Protein AF-A0A433TQ72-F1 (afdb_monomer)

Mean predicted aligned error: 9.0 Å

Radius of gyration: 14.47 Å; Cα contacts (8 Å, |Δi|>4): 115; chains: 1; bounding box: 45×25×37 Å

Sequence (121 aa):
LTCTFFFSQEILPSYFDPWNHLASRLPKLVEERKFREEVNELPQLDASVLKGHRQLRLAHLQLSLIASGYVWQDGDRGVAKVLPQCIAVPYCQVSERLGIPPVLNHPSLVLANWALVDSDR

Structure (mmCIF, N/CA/C/O backbone):
data_AF-A0A433TQ72-F1
#
_entry.id   AF-A0A433TQ72-F1
#
loop_
_atom_site.group_PDB
_atom_site.id
_atom_site.type_symbol
_atom_site.label_atom_id
_atom_site.label_alt_id
_atom_site.label_comp_id
_atom_site.label_asym_id
_atom_site.label_entity_id
_atom_site.label_seq_id
_atom_site.pdbx_PDB_ins_code
_atom_site.Cartn_x
_atom_site.Cartn_y
_atom_site.Cartn_z
_atom_site.occupancy
_atom_site.B_iso_or_equiv
_atom_site.auth_seq_id
_atom_site.auth_comp_id
_atom_site.auth_asym_id
_atom_site.auth_atom_id
_atom_site.pdbx_PDB_model_num
ATOM 1 N N . LEU A 1 1 ? 8.676 0.663 23.315 1.00 32.78 1 LEU A N 1
ATOM 2 C CA . LEU A 1 1 ? 8.600 0.030 21.979 1.00 32.78 1 LEU A CA 1
ATOM 3 C C . LEU A 1 1 ? 7.909 0.996 21.021 1.00 32.78 1 LEU A C 1
ATOM 5 O O . LEU A 1 1 ? 6.814 0.736 20.546 1.00 32.78 1 LEU A O 1
ATOM 9 N N . THR A 1 2 ? 8.512 2.157 20.785 1.00 25.78 2 THR A N 1
ATOM 10 C CA . THR A 1 2 ? 8.091 3.052 19.708 1.00 25.78 2 THR A CA 1
ATOM 11 C C . THR A 1 2 ? 8.713 2.485 18.446 1.00 25.78 2 THR A C 1
ATOM 13 O O . THR A 1 2 ? 9.924 2.541 18.261 1.00 25.78 2 THR A O 1
ATOM 16 N N . CYS A 1 3 ? 7.895 1.809 17.642 1.00 33.75 3 CYS A N 1
ATOM 17 C CA . CYS A 1 3 ? 8.288 1.341 16.324 1.00 33.75 3 CYS A CA 1
ATOM 18 C C . CYS A 1 3 ? 8.458 2.592 15.455 1.00 33.75 3 CYS A C 1
ATOM 20 O O . CYS A 1 3 ? 7.515 3.068 14.826 1.00 33.75 3 CYS A O 1
ATOM 22 N N . THR A 1 4 ? 9.632 3.214 15.534 1.00 40.06 4 THR A N 1
ATOM 23 C CA . THR A 1 4 ? 10.005 4.339 14.687 1.00 40.06 4 THR A CA 1
ATOM 24 C C . THR A 1 4 ? 10.175 3.765 13.286 1.00 40.06 4 THR A C 1
ATOM 26 O O . THR A 1 4 ? 11.227 3.229 12.950 1.00 40.06 4 THR A O 1
ATOM 29 N N . PHE A 1 5 ? 9.097 3.787 12.500 1.00 45.53 5 PHE A N 1
ATOM 30 C CA . PHE A 1 5 ? 9.090 3.459 11.077 1.00 45.53 5 PHE A CA 1
ATOM 31 C C . PHE A 1 5 ? 9.973 4.475 10.342 1.00 45.53 5 PHE A C 1
ATOM 33 O O . PHE A 1 5 ? 9.501 5.492 9.838 1.00 45.53 5 PHE A O 1
ATOM 40 N N . PHE A 1 6 ? 11.280 4.235 10.349 1.00 44.81 6 PHE A N 1
ATOM 41 C CA . PHE A 1 6 ? 12.246 5.032 9.613 1.00 44.81 6 PHE A CA 1
ATOM 42 C C . PHE A 1 6 ? 12.281 4.502 8.179 1.00 44.81 6 PHE A C 1
ATOM 44 O O . PHE A 1 6 ? 12.884 3.471 7.896 1.00 44.81 6 PHE A O 1
ATOM 51 N N . PHE A 1 7 ? 11.580 5.196 7.279 1.00 47.03 7 PHE A N 1
ATOM 52 C CA . PHE A 1 7 ? 11.697 4.990 5.838 1.00 47.03 7 PHE A CA 1
ATOM 53 C C . PHE A 1 7 ? 13.176 5.083 5.448 1.00 47.03 7 PHE A C 1
ATOM 55 O O . PHE A 1 7 ? 13.782 6.151 5.538 1.00 47.03 7 PHE A O 1
ATOM 62 N N . SER A 1 8 ? 13.760 3.971 4.998 1.00 46.00 8 SER A N 1
ATOM 63 C CA . SER A 1 8 ? 14.975 4.019 4.182 1.00 46.00 8 SER A CA 1
ATOM 64 C C . SER A 1 8 ? 14.703 4.989 3.022 1.00 46.00 8 SER A C 1
ATOM 66 O O . SER A 1 8 ? 13.593 4.973 2.492 1.00 46.00 8 SER A O 1
ATOM 68 N N . GLN A 1 9 ? 15.650 5.869 2.674 1.00 53.44 9 GLN A N 1
ATOM 69 C CA . GLN A 1 9 ? 15.472 7.039 1.787 1.00 53.44 9 GLN A CA 1
ATOM 70 C C . GLN A 1 9 ? 15.175 6.717 0.303 1.00 53.44 9 GLN A C 1
ATOM 72 O O . GLN A 1 9 ? 15.674 7.370 -0.613 1.00 53.44 9 GLN A O 1
ATOM 77 N N . GLU A 1 10 ? 14.377 5.694 0.029 1.00 67.62 10 GLU A N 1
ATOM 78 C CA . GLU A 1 10 ? 13.937 5.329 -1.305 1.00 67.62 10 GLU A CA 1
ATOM 79 C C . GLU A 1 10 ? 12.501 5.810 -1.504 1.00 67.62 10 GLU A C 1
ATOM 81 O O . GLU A 1 10 ? 11.585 5.421 -0.781 1.00 67.62 10 GLU A O 1
ATOM 86 N N . ILE A 1 11 ? 12.323 6.686 -2.491 1.00 84.12 11 ILE A N 1
ATOM 87 C CA . ILE A 1 11 ? 11.042 7.286 -2.865 1.00 84.12 11 ILE A CA 1
ATOM 88 C C . ILE A 1 11 ? 10.689 6.754 -4.256 1.00 84.12 11 ILE A C 1
ATOM 90 O O . ILE A 1 11 ? 11.558 6.663 -5.132 1.00 84.12 11 ILE A O 1
ATOM 94 N N . LEU A 1 12 ? 9.431 6.356 -4.467 1.00 89.00 12 LEU A N 1
ATOM 95 C CA . LEU A 1 12 ? 8.966 6.005 -5.809 1.00 89.00 12 LEU A CA 1
ATOM 96 C C . LEU A 1 12 ? 8.929 7.253 -6.708 1.00 89.00 12 LEU A C 1
ATOM 98 O O . LEU A 1 12 ? 8.821 8.363 -6.194 1.00 89.00 12 LEU A O 1
ATOM 102 N N . PRO A 1 13 ? 8.981 7.107 -8.044 1.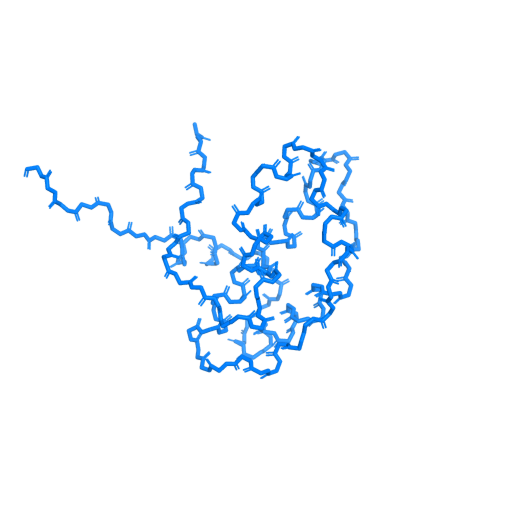00 91.06 13 PRO A N 1
ATOM 103 C CA . PRO A 1 13 ? 8.803 8.235 -8.960 1.00 91.06 13 PRO A CA 1
ATOM 104 C C . PRO A 1 13 ? 7.546 9.056 -8.639 1.00 91.06 13 PRO A C 1
ATOM 106 O O . PRO A 1 13 ? 6.567 8.487 -8.163 1.00 91.06 13 PRO A O 1
ATOM 109 N N . SER A 1 14 ? 7.541 10.347 -8.982 1.00 90.69 14 SER A N 1
ATOM 110 C CA . SER A 1 14 ? 6.486 11.307 -8.600 1.00 90.69 14 SER A CA 1
ATOM 111 C C . SER A 1 14 ? 5.057 10.898 -8.975 1.00 90.69 14 SER A C 1
ATOM 113 O O . SER A 1 14 ? 4.095 11.266 -8.312 1.00 90.69 14 SER A O 1
ATOM 115 N N . TYR A 1 15 ? 4.890 10.064 -10.003 1.00 92.56 15 TYR A N 1
ATOM 116 C CA . TYR A 1 15 ? 3.595 9.458 -10.331 1.00 92.56 15 TYR A CA 1
ATOM 117 C C . TYR A 1 15 ? 2.965 8.691 -9.145 1.00 92.56 15 TYR A C 1
ATOM 119 O O . TYR A 1 15 ? 1.746 8.637 -9.018 1.00 92.56 15 TYR A O 1
ATOM 127 N N . PHE A 1 16 ? 3.793 8.138 -8.256 1.00 93.69 16 PHE A N 1
ATOM 128 C CA . PHE A 1 16 ? 3.399 7.395 -7.058 1.00 93.69 16 PHE A CA 1
ATOM 129 C C . PHE A 1 16 ? 3.486 8.222 -5.769 1.00 93.69 16 PHE A C 1
ATOM 131 O O . PHE A 1 16 ? 3.440 7.658 -4.673 1.00 93.69 16 PHE A O 1
ATOM 138 N N . ASP A 1 17 ? 3.561 9.551 -5.872 1.00 92.50 17 ASP A N 1
ATOM 139 C CA . ASP A 1 17 ? 3.526 10.440 -4.708 1.00 92.50 17 ASP A CA 1
ATOM 140 C C . ASP A 1 17 ? 2.339 10.191 -3.768 1.00 92.50 17 ASP A C 1
ATOM 142 O O . ASP A 1 17 ? 2.560 10.213 -2.555 1.00 92.50 17 ASP A O 1
ATOM 146 N N . PRO A 1 18 ? 1.123 9.846 -4.242 1.00 93.38 18 PRO A N 1
ATOM 147 C CA . PRO A 1 18 ? 0.035 9.481 -3.339 1.00 93.38 18 PRO A CA 1
ATOM 148 C C . PRO A 1 18 ? 0.394 8.320 -2.396 1.00 93.38 18 PRO A C 1
ATOM 150 O O . PRO A 1 18 ? 0.081 8.368 -1.207 1.00 93.38 18 PRO A O 1
ATOM 153 N N . TRP A 1 19 ? 1.121 7.306 -2.880 1.00 93.06 19 TRP A N 1
ATOM 154 C CA . TRP A 1 19 ? 1.597 6.205 -2.036 1.00 93.06 19 TRP A CA 1
ATOM 155 C C . TRP A 1 19 ? 2.744 6.637 -1.122 1.00 93.06 19 TRP A C 1
ATOM 157 O O . TRP A 1 19 ? 2.722 6.309 0.065 1.00 93.06 19 TRP A O 1
ATOM 167 N N . ASN A 1 20 ? 3.707 7.416 -1.633 1.00 91.44 20 ASN A N 1
ATOM 168 C CA . ASN A 1 20 ? 4.815 7.952 -0.833 1.00 91.44 20 ASN A CA 1
ATOM 169 C C . ASN A 1 20 ? 4.296 8.784 0.361 1.00 91.44 20 ASN A C 1
ATOM 171 O O . ASN A 1 20 ? 4.735 8.614 1.505 1.00 91.44 20 ASN A O 1
ATOM 175 N N . HIS A 1 21 ? 3.327 9.667 0.112 1.00 90.38 21 HIS A N 1
ATOM 176 C CA . HIS A 1 21 ? 2.721 10.523 1.131 1.00 90.38 21 HIS A CA 1
ATOM 177 C C . HIS A 1 21 ? 1.932 9.725 2.163 1.00 90.38 21 HIS A C 1
ATOM 179 O O . HIS A 1 21 ? 2.066 9.965 3.365 1.00 90.38 21 HIS A O 1
ATOM 185 N N . LEU A 1 22 ? 1.127 8.766 1.714 1.00 89.69 22 LEU A N 1
ATOM 186 C CA . LEU A 1 22 ? 0.273 8.011 2.619 1.00 89.69 22 LEU A CA 1
ATOM 187 C C . LEU A 1 22 ? 1.090 7.048 3.492 1.00 89.69 22 LEU A C 1
ATOM 189 O O . LEU A 1 22 ? 0.844 6.940 4.693 1.00 89.69 22 LEU A O 1
ATOM 193 N N . ALA A 1 23 ? 2.126 6.428 2.924 1.00 87.12 23 ALA A N 1
ATOM 194 C CA . ALA A 1 23 ? 3.028 5.554 3.661 1.00 87.12 23 ALA A CA 1
ATOM 195 C C . ALA A 1 23 ? 3.856 6.335 4.708 1.00 87.12 23 ALA A C 1
ATOM 197 O O . ALA A 1 23 ? 3.972 5.887 5.848 1.00 87.12 23 ALA A O 1
ATOM 198 N N . SER A 1 24 ? 4.365 7.529 4.373 1.00 85.94 24 SER A N 1
ATOM 199 C CA . SER A 1 24 ? 5.140 8.368 5.311 1.00 85.94 24 SER A CA 1
ATOM 200 C C . SER A 1 24 ? 4.304 8.966 6.451 1.00 85.94 24 SER A C 1
ATOM 202 O O . SER A 1 24 ? 4.815 9.164 7.554 1.00 85.94 24 SER A O 1
ATOM 204 N N . ARG A 1 25 ? 3.011 9.224 6.221 1.00 85.69 25 ARG A N 1
ATOM 205 C CA . ARG A 1 25 ? 2.080 9.769 7.229 1.00 85.69 25 ARG A CA 1
ATOM 206 C C . ARG A 1 25 ? 1.308 8.700 8.004 1.00 85.69 25 ARG A C 1
ATOM 208 O O . ARG A 1 25 ? 0.509 9.060 8.871 1.00 85.69 25 ARG A O 1
ATOM 215 N N . LEU A 1 26 ? 1.544 7.415 7.730 1.00 82.38 26 LEU A N 1
ATOM 216 C CA . LEU A 1 26 ? 0.748 6.308 8.263 1.00 82.38 26 LEU A CA 1
ATOM 217 C C . LEU A 1 26 ? 0.593 6.338 9.794 1.00 82.38 26 LEU A C 1
ATOM 219 O O . LEU A 1 26 ? -0.555 6.306 10.236 1.00 82.38 26 LEU A O 1
ATOM 223 N N . PRO A 1 27 ? 1.655 6.471 10.623 1.00 78.38 27 PRO A N 1
ATOM 224 C CA . PRO A 1 27 ? 1.493 6.442 12.082 1.00 78.38 27 PRO A CA 1
ATOM 225 C C . PRO A 1 27 ? 0.559 7.543 12.595 1.00 78.38 27 PRO A C 1
ATOM 227 O O . PRO A 1 27 ? -0.340 7.281 13.390 1.00 78.38 27 PRO A O 1
ATOM 230 N N . LYS A 1 28 ? 0.725 8.760 12.066 1.00 82.88 28 LYS A N 1
ATOM 231 C CA . LYS A 1 28 ? -0.080 9.927 12.433 1.00 82.88 28 LYS A CA 1
ATOM 232 C C . LYS A 1 28 ? -1.539 9.769 11.996 1.00 82.88 28 LYS A C 1
ATOM 234 O O . LYS A 1 28 ? -2.453 10.055 12.757 1.00 82.88 28 LYS A O 1
ATOM 239 N N . LEU A 1 29 ? -1.766 9.299 10.771 1.00 84.75 29 LEU A N 1
ATOM 240 C CA . LEU A 1 29 ? -3.113 9.127 10.222 1.00 84.75 29 LEU A CA 1
ATOM 241 C C . LEU A 1 29 ? -3.901 8.004 10.909 1.00 84.75 29 LEU A C 1
ATOM 243 O O . LEU A 1 29 ? -5.120 8.117 11.053 1.00 84.75 29 LEU A O 1
ATOM 247 N N . VAL A 1 30 ? -3.223 6.933 11.332 1.00 81.44 30 VAL A N 1
ATOM 248 C CA . VAL A 1 30 ? -3.840 5.848 12.107 1.00 81.44 30 VAL A CA 1
ATOM 249 C C . VAL A 1 30 ? -4.218 6.338 13.507 1.00 81.44 30 VAL A C 1
ATOM 251 O O . VAL A 1 30 ? -5.332 6.072 13.953 1.00 81.44 30 VAL A O 1
ATOM 254 N N . GLU A 1 31 ? -3.352 7.115 14.166 1.00 81.12 31 GLU A N 1
ATOM 255 C CA . GLU A 1 31 ? -3.651 7.737 15.465 1.00 81.12 31 GLU A CA 1
ATOM 256 C C . GLU A 1 31 ? -4.845 8.705 15.382 1.00 81.12 31 GLU A C 1
ATOM 258 O O . GLU A 1 31 ? -5.739 8.670 16.228 1.00 81.12 31 GLU A O 1
ATOM 263 N N . GLU A 1 32 ? -4.921 9.504 14.314 1.00 87.75 32 GLU A N 1
ATOM 264 C CA . GLU A 1 32 ? -6.048 10.407 14.041 1.00 87.75 32 GLU A CA 1
ATOM 265 C C . GLU A 1 32 ? -7.318 9.690 13.537 1.00 87.75 32 GLU A C 1
ATOM 267 O O . GLU A 1 32 ? -8.349 10.341 13.369 1.00 87.75 32 GLU A O 1
ATOM 272 N N . ARG A 1 33 ? -7.268 8.371 13.285 1.00 85.00 33 ARG A N 1
ATOM 273 C CA . ARG A 1 33 ? -8.345 7.553 12.679 1.00 85.00 33 ARG A CA 1
ATOM 274 C C . ARG A 1 33 ? -8.845 8.029 11.307 1.00 85.00 33 ARG A C 1
ATOM 276 O O . ARG A 1 33 ? -9.939 7.657 10.890 1.00 85.00 33 ARG A O 1
ATOM 283 N N . LYS A 1 34 ? -8.029 8.794 10.584 1.00 89.62 34 LYS A N 1
ATOM 284 C CA . LYS A 1 34 ? -8.334 9.324 9.239 1.00 89.62 34 LYS A CA 1
ATOM 285 C C . LYS A 1 34 ? -7.719 8.505 8.110 1.00 89.62 34 LYS A C 1
ATOM 287 O O . LYS A 1 34 ? -7.928 8.800 6.938 1.00 89.62 34 LYS A O 1
ATOM 292 N N . PHE A 1 35 ? -6.939 7.478 8.441 1.00 88.56 35 PHE A N 1
ATOM 293 C CA . PHE A 1 35 ? -6.193 6.707 7.454 1.00 88.56 35 PHE A CA 1
ATOM 294 C C . PHE A 1 35 ? -7.099 6.067 6.393 1.00 88.56 35 PHE A C 1
ATOM 296 O O . PHE A 1 35 ? -6.797 6.130 5.205 1.00 88.56 35 PHE A O 1
ATOM 303 N N . ARG A 1 36 ? -8.238 5.493 6.792 1.00 90.12 36 ARG A N 1
ATOM 304 C CA . ARG A 1 36 ? -9.204 4.910 5.848 1.00 90.12 36 ARG A CA 1
ATOM 305 C C . ARG A 1 36 ? -9.828 5.936 4.912 1.00 90.12 36 ARG A C 1
ATOM 307 O O . ARG A 1 36 ? -10.051 5.606 3.753 1.00 90.12 36 ARG A O 1
ATOM 314 N N . GLU A 1 37 ? -10.118 7.133 5.410 1.00 91.12 37 GLU A N 1
ATOM 315 C CA . GLU A 1 37 ? -10.693 8.219 4.610 1.00 91.12 37 GLU A CA 1
ATOM 316 C C . GLU A 1 37 ? -9.711 8.621 3.507 1.00 91.12 37 GLU A C 1
ATOM 318 O O . GLU A 1 37 ? -10.049 8.531 2.331 1.00 91.12 37 GLU A O 1
ATOM 323 N N . GLU A 1 38 ? -8.458 8.892 3.877 1.00 92.19 38 GLU A N 1
ATOM 324 C CA . GLU A 1 38 ? -7.390 9.247 2.931 1.00 92.19 38 GLU A CA 1
ATOM 325 C C . GLU A 1 38 ? -7.121 8.124 1.911 1.00 92.19 38 GLU A C 1
ATOM 327 O O . GLU A 1 38 ? -6.929 8.391 0.727 1.00 92.19 38 GLU A O 1
ATOM 332 N N . VAL A 1 39 ? -7.161 6.847 2.324 1.00 91.62 39 VAL A N 1
ATOM 333 C CA . VAL A 1 39 ? -7.018 5.714 1.387 1.00 91.62 39 VAL A CA 1
ATOM 334 C C . VAL A 1 39 ? -8.183 5.640 0.399 1.00 91.62 39 VAL A C 1
ATOM 336 O O . VAL A 1 39 ? -7.970 5.315 -0.768 1.00 91.62 39 VAL A O 1
ATOM 339 N N . ASN A 1 40 ? -9.409 5.923 0.838 1.00 90.44 40 ASN A N 1
ATOM 340 C CA . ASN A 1 40 ? -10.579 5.893 -0.040 1.00 90.44 40 ASN A CA 1
ATOM 341 C C . ASN A 1 40 ? -10.581 7.054 -1.052 1.00 90.44 40 ASN A C 1
ATOM 343 O O . ASN A 1 40 ? -11.177 6.918 -2.118 1.00 90.44 40 ASN A O 1
ATOM 347 N N . GLU A 1 41 ? -9.906 8.163 -0.742 1.00 92.56 41 GLU A N 1
ATOM 348 C CA . GLU A 1 41 ? -9.717 9.305 -1.649 1.00 92.56 41 GLU A CA 1
ATOM 349 C C . GLU A 1 41 ? -8.549 9.116 -2.632 1.00 92.56 41 GLU A C 1
ATOM 351 O O . GLU A 1 41 ? -8.380 9.913 -3.559 1.00 92.56 41 GLU A O 1
ATOM 356 N N . LEU A 1 42 ? -7.745 8.057 -2.472 1.00 91.50 42 LEU A N 1
ATOM 357 C CA . LEU A 1 42 ? -6.613 7.815 -3.357 1.00 91.50 42 LEU A CA 1
ATOM 358 C C . LEU A 1 42 ? -7.058 7.552 -4.803 1.00 91.50 42 LEU A C 1
ATOM 360 O O . LEU A 1 42 ? -7.923 6.701 -5.047 1.00 91.50 42 LEU A O 1
ATOM 364 N N . PRO A 1 43 ? -6.386 8.172 -5.791 1.00 92.06 43 PRO A N 1
ATOM 365 C CA . PRO A 1 43 ? -6.568 7.786 -7.177 1.00 92.06 43 PRO A CA 1
ATOM 366 C C . PRO A 1 43 ? -6.061 6.357 -7.388 1.00 92.06 43 PRO A C 1
ATOM 368 O O . PRO A 1 43 ? -5.067 5.925 -6.799 1.00 92.06 43 PRO A O 1
ATOM 371 N N . GLN A 1 44 ? -6.717 5.619 -8.281 1.00 90.50 44 GLN A N 1
ATOM 372 C CA . GLN A 1 44 ? -6.198 4.333 -8.724 1.00 90.50 44 GLN A CA 1
ATOM 373 C C . GLN A 1 44 ? -4.976 4.567 -9.621 1.00 90.50 44 GLN A C 1
ATOM 375 O O . GLN A 1 44 ? -5.105 5.029 -10.754 1.00 90.50 44 GLN A O 1
ATOM 380 N N . LEU A 1 45 ? -3.793 4.250 -9.099 1.00 92.56 45 LEU A N 1
ATOM 381 C CA . LEU A 1 45 ? -2.532 4.352 -9.828 1.00 92.56 45 LEU A CA 1
ATOM 382 C C . LEU A 1 45 ? -2.234 3.056 -10.581 1.00 92.56 45 LEU A C 1
ATOM 384 O O . LEU A 1 45 ? -2.486 1.957 -10.082 1.00 92.56 45 LEU A O 1
ATOM 388 N N . ASP A 1 46 ? -1.659 3.188 -11.774 1.00 91.94 46 ASP A N 1
ATOM 389 C CA . ASP A 1 46 ? -1.227 2.041 -12.562 1.00 91.94 46 ASP A CA 1
ATOM 390 C C . ASP A 1 46 ? 0.142 1.542 -12.077 1.00 91.94 46 ASP A C 1
ATOM 392 O O . ASP A 1 46 ? 1.158 2.222 -12.217 1.00 91.94 46 ASP A O 1
ATOM 396 N N . ALA A 1 47 ? 0.193 0.334 -11.513 1.00 91.75 47 ALA A N 1
ATOM 397 C CA . ALA A 1 47 ? 1.445 -0.280 -11.082 1.00 91.75 47 ALA A CA 1
ATOM 398 C C . ALA A 1 47 ? 2.269 -0.862 -12.245 1.00 91.75 47 ALA A C 1
ATOM 400 O O . ALA A 1 47 ? 3.440 -1.214 -12.051 1.00 91.75 47 ALA A O 1
ATOM 401 N N . SER A 1 48 ? 1.707 -0.975 -13.454 1.00 90.12 48 SER A N 1
ATOM 402 C CA . SER A 1 48 ? 2.407 -1.528 -14.619 1.00 90.12 48 SER A CA 1
ATOM 403 C C . SER A 1 48 ? 3.641 -0.695 -14.993 1.00 90.12 48 SER A C 1
ATOM 405 O O . SER A 1 48 ? 4.681 -1.253 -15.356 1.00 90.12 48 SER A O 1
ATOM 407 N N . VAL A 1 49 ? 3.583 0.625 -14.774 1.00 93.12 49 VAL A N 1
ATOM 408 C CA . VAL A 1 49 ? 4.651 1.573 -15.130 1.00 93.12 49 VAL A CA 1
ATOM 409 C C . VAL A 1 49 ? 5.870 1.522 -14.199 1.00 93.12 49 VAL A C 1
ATOM 411 O O . VAL A 1 49 ? 6.890 2.136 -14.515 1.00 93.12 49 VAL A O 1
ATOM 414 N N . LEU A 1 50 ? 5.808 0.784 -13.078 1.00 92.12 50 LEU A N 1
ATOM 415 C CA . LEU A 1 50 ? 6.957 0.560 -12.189 1.00 92.12 50 LEU A CA 1
ATOM 416 C C . LEU A 1 50 ? 8.079 -0.175 -12.928 1.00 92.12 50 LEU A C 1
ATOM 418 O O . LEU A 1 50 ? 7.857 -1.221 -13.551 1.00 92.12 50 LEU A O 1
ATOM 422 N N . LYS A 1 51 ? 9.305 0.343 -12.822 1.00 90.31 51 LYS A N 1
ATOM 423 C CA . LYS A 1 51 ? 10.475 -0.161 -13.545 1.00 90.31 51 LYS A CA 1
ATOM 424 C C . LYS A 1 51 ? 11.502 -0.775 -12.605 1.00 90.31 51 LYS A C 1
ATOM 426 O O . LYS A 1 51 ? 11.985 -0.155 -11.661 1.00 90.31 51 LYS A O 1
ATOM 431 N N . GLY A 1 52 ? 11.914 -1.988 -12.953 1.00 88.88 52 GLY A N 1
ATOM 432 C CA . GLY A 1 52 ? 12.990 -2.691 -12.272 1.00 88.88 52 GLY A CA 1
ATOM 433 C C . GLY A 1 52 ? 12.601 -3.248 -10.903 1.00 88.88 52 GLY A C 1
ATOM 434 O O . GLY A 1 52 ? 11.603 -2.889 -10.279 1.00 88.88 52 GLY A O 1
ATOM 435 N N . HIS A 1 53 ? 13.444 -4.154 -10.423 1.00 87.25 53 HIS A N 1
ATOM 436 C CA . HIS A 1 53 ? 13.181 -4.916 -9.207 1.00 87.25 53 HIS A CA 1
ATOM 437 C C . HIS A 1 53 ? 13.168 -4.039 -7.939 1.00 87.25 53 HIS A C 1
ATOM 439 O O . HIS A 1 53 ? 12.462 -4.342 -6.976 1.00 87.25 53 HIS A O 1
ATOM 445 N N . ARG A 1 54 ? 13.943 -2.947 -7.916 1.00 85.75 54 ARG A N 1
ATOM 446 C CA . ARG A 1 54 ? 14.033 -2.038 -6.762 1.00 85.75 54 ARG A CA 1
ATOM 447 C C . ARG A 1 54 ? 12.717 -1.296 -6.520 1.00 85.75 54 ARG A C 1
ATOM 449 O O . ARG A 1 54 ? 12.193 -1.364 -5.415 1.00 85.75 54 ARG A O 1
ATOM 456 N N . GLN A 1 55 ? 12.154 -0.680 -7.563 1.00 90.56 55 GLN A N 1
ATOM 457 C CA . GLN A 1 55 ? 10.873 0.030 -7.469 1.00 90.56 55 GLN A CA 1
ATOM 458 C C . GLN A 1 55 ? 9.732 -0.922 -7.120 1.00 90.56 55 GLN A C 1
ATOM 460 O O . GLN A 1 55 ? 8.898 -0.584 -6.292 1.00 90.56 55 GLN A O 1
ATOM 465 N N . LEU A 1 56 ? 9.726 -2.133 -7.688 1.00 90.62 56 LEU A N 1
ATOM 466 C CA . LEU A 1 56 ? 8.726 -3.143 -7.342 1.00 90.62 56 LEU A CA 1
ATOM 467 C C . LEU A 1 56 ? 8.786 -3.533 -5.861 1.00 90.62 56 LEU A C 1
ATOM 469 O O . LEU A 1 56 ? 7.747 -3.579 -5.212 1.00 90.62 56 LEU A O 1
ATOM 473 N N . ARG A 1 57 ? 9.983 -3.761 -5.299 1.00 88.06 57 ARG A N 1
ATOM 474 C CA . ARG A 1 57 ? 10.127 -4.066 -3.862 1.00 88.06 57 ARG A CA 1
ATOM 475 C C . ARG A 1 57 ? 9.663 -2.916 -2.975 1.00 88.06 57 ARG A C 1
ATOM 477 O O . ARG A 1 57 ? 8.975 -3.162 -1.991 1.00 88.06 57 ARG A O 1
ATOM 484 N N . LEU A 1 58 ? 10.012 -1.680 -3.330 1.00 88.56 58 LEU A N 1
ATOM 485 C CA . LEU A 1 58 ? 9.581 -0.504 -2.578 1.00 88.56 58 LEU A CA 1
ATOM 486 C C . LEU A 1 58 ? 8.060 -0.306 -2.653 1.00 88.56 58 LEU A C 1
ATOM 488 O O . LEU A 1 58 ? 7.425 -0.083 -1.627 1.00 88.56 58 LEU A O 1
ATOM 492 N N . ALA A 1 59 ? 7.467 -0.452 -3.840 1.00 91.69 59 ALA A N 1
ATOM 493 C CA . ALA A 1 59 ? 6.021 -0.379 -4.020 1.00 91.69 59 ALA A CA 1
ATOM 494 C C . ALA A 1 59 ? 5.304 -1.478 -3.230 1.00 91.69 59 ALA A C 1
ATOM 496 O O . ALA A 1 59 ? 4.329 -1.194 -2.542 1.00 91.69 59 ALA A O 1
ATOM 497 N N . HIS A 1 60 ? 5.818 -2.712 -3.253 1.00 90.25 60 HIS A N 1
ATOM 498 C CA . HIS A 1 60 ? 5.284 -3.803 -2.441 1.00 90.25 60 HIS A CA 1
ATOM 499 C C . HIS A 1 60 ? 5.331 -3.462 -0.949 1.00 90.25 60 HIS A C 1
ATOM 501 O O . HIS A 1 60 ? 4.343 -3.652 -0.245 1.00 90.25 60 HIS A O 1
ATOM 507 N N . LEU A 1 61 ? 6.459 -2.932 -0.464 1.00 85.88 61 LEU A N 1
ATOM 508 C CA . LEU A 1 61 ? 6.609 -2.511 0.927 1.00 85.88 61 LEU A CA 1
ATOM 509 C C . LEU A 1 61 ? 5.565 -1.450 1.295 1.00 85.88 61 LEU A C 1
ATOM 511 O O . LEU A 1 61 ? 4.794 -1.660 2.230 1.00 85.88 61 LEU A O 1
ATOM 515 N N . GLN A 1 62 ? 5.492 -0.355 0.536 1.00 89.38 62 GLN A N 1
ATOM 516 C CA . GLN A 1 62 ? 4.541 0.728 0.787 1.00 89.38 62 GLN A CA 1
ATOM 517 C C . GLN A 1 62 ? 3.091 0.232 0.744 1.00 89.38 62 GLN A C 1
ATOM 519 O O . GLN A 1 62 ? 2.347 0.457 1.693 1.00 89.38 62 GLN A O 1
ATOM 524 N N . LEU A 1 63 ? 2.698 -0.510 -0.293 1.00 91.25 63 LEU A N 1
ATOM 525 C CA . LEU A 1 63 ? 1.341 -1.051 -0.425 1.00 91.25 63 LEU A CA 1
ATOM 526 C C . LEU A 1 63 ? 0.998 -2.030 0.702 1.00 91.25 63 LEU A C 1
ATOM 528 O O . LEU A 1 63 ? -0.123 -2.008 1.205 1.00 91.25 63 LEU A O 1
ATOM 532 N N . SER A 1 64 ? 1.960 -2.835 1.158 1.00 87.25 64 SER A N 1
ATOM 533 C CA . SER A 1 64 ? 1.757 -3.757 2.279 1.00 87.25 64 SER A CA 1
ATOM 534 C C . SER A 1 64 ? 1.539 -3.021 3.608 1.00 87.25 64 SER A C 1
ATOM 536 O O . SER A 1 64 ? 0.650 -3.395 4.382 1.00 87.25 64 SER A O 1
ATOM 538 N N . LEU A 1 65 ? 2.277 -1.928 3.844 1.00 85.81 65 LEU A N 1
ATOM 539 C CA . LEU A 1 65 ? 2.079 -1.048 4.996 1.00 85.81 65 LEU A CA 1
ATOM 540 C C . LEU A 1 65 ? 0.707 -0.380 4.925 1.00 85.81 65 LEU A C 1
ATOM 542 O O . LEU A 1 65 ? -0.034 -0.412 5.905 1.00 85.81 65 LEU A O 1
ATOM 546 N N . ILE A 1 66 ? 0.341 0.153 3.757 1.00 90.12 66 ILE A N 1
ATOM 547 C CA . ILE A 1 66 ? -0.943 0.824 3.547 1.00 90.12 66 ILE A CA 1
ATOM 548 C C . ILE A 1 66 ? -2.109 -0.140 3.770 1.00 90.12 66 ILE A C 1
ATOM 550 O O . ILE A 1 66 ? -3.022 0.160 4.537 1.00 90.12 66 ILE A O 1
ATOM 554 N N . ALA A 1 67 ? -2.063 -1.324 3.162 1.00 90.00 67 ALA A N 1
ATOM 555 C CA . ALA A 1 67 ? -3.081 -2.350 3.351 1.00 90.00 67 ALA A CA 1
ATOM 556 C C . ALA A 1 67 ? -3.227 -2.733 4.831 1.00 90.00 67 ALA A C 1
ATOM 558 O O . ALA A 1 67 ? -4.342 -2.836 5.341 1.00 90.00 67 ALA A 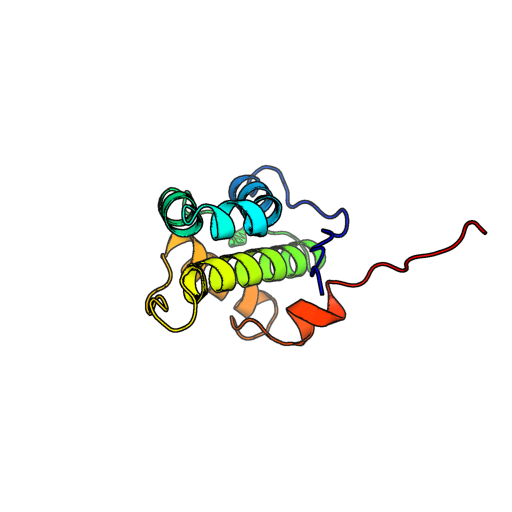O 1
ATOM 559 N N . SER A 1 68 ? -2.109 -2.877 5.545 1.00 86.06 68 SER A N 1
ATOM 560 C CA . SER A 1 68 ? -2.124 -3.221 6.970 1.00 86.06 68 SER A CA 1
ATOM 561 C C . SER A 1 68 ? -2.689 -2.096 7.831 1.00 86.06 68 SER A C 1
ATOM 563 O O . SER A 1 68 ? -3.535 -2.360 8.683 1.00 86.06 68 SER A O 1
ATOM 565 N N . GLY A 1 69 ? -2.288 -0.848 7.575 1.00 86.12 69 GLY A N 1
ATOM 566 C CA . GLY A 1 69 ? -2.847 0.327 8.247 1.00 86.12 69 GLY A CA 1
ATOM 567 C C . GLY A 1 69 ? -4.355 0.449 8.027 1.00 86.12 69 GLY A C 1
ATOM 568 O O . GLY A 1 69 ? -5.092 0.759 8.958 1.00 86.12 69 GLY A O 1
ATOM 569 N N . TYR A 1 70 ? -4.837 0.120 6.826 1.00 88.62 70 TYR A N 1
ATOM 570 C CA . TYR A 1 70 ? -6.262 0.159 6.497 1.00 88.62 70 TYR A CA 1
ATOM 571 C C . TYR A 1 70 ? -7.056 -0.920 7.242 1.00 88.62 70 TYR A C 1
ATOM 573 O O . TYR A 1 70 ? -8.085 -0.636 7.869 1.00 88.62 70 TYR A O 1
ATOM 581 N N . VAL A 1 71 ? -6.568 -2.162 7.189 1.00 86.88 71 VAL A N 1
ATOM 582 C CA . VAL A 1 71 ? -7.211 -3.318 7.824 1.00 86.88 71 VAL A CA 1
ATOM 583 C C . VAL A 1 71 ? -7.265 -3.139 9.339 1.00 86.88 71 VAL A C 1
ATOM 585 O O . VAL A 1 71 ? -8.338 -3.301 9.920 1.00 86.88 71 VAL A O 1
ATOM 588 N N . TRP A 1 72 ? -6.156 -2.724 9.956 1.00 84.00 72 TRP A N 1
ATOM 589 C CA . TRP A 1 72 ? -5.979 -2.709 11.411 1.00 84.00 72 TRP A CA 1
ATOM 590 C C . TRP A 1 72 ? -6.174 -1.348 12.088 1.00 84.00 72 TRP A C 1
ATOM 592 O O . TRP A 1 72 ? -5.926 -1.256 13.287 1.00 84.00 72 TRP A O 1
ATOM 602 N N . GLN A 1 73 ? -6.636 -0.309 11.377 1.00 80.56 73 GLN A N 1
ATOM 603 C CA . GLN A 1 73 ? -6.789 1.049 11.932 1.00 80.56 73 GLN A CA 1
ATOM 604 C C . GLN A 1 73 ? -7.472 1.078 13.316 1.00 80.56 73 GLN A C 1
ATOM 606 O O . GLN A 1 73 ? -6.996 1.755 14.222 1.00 80.56 73 GLN A O 1
ATOM 611 N N . ASP A 1 74 ? -8.564 0.326 13.492 1.00 78.31 74 ASP A N 1
ATOM 612 C CA . ASP A 1 74 ? -9.360 0.304 14.732 1.00 78.31 74 ASP A CA 1
ATOM 613 C C . ASP A 1 74 ? -9.030 -0.895 15.649 1.00 78.31 74 ASP A C 1
ATOM 615 O O . ASP A 1 74 ? -9.800 -1.236 16.555 1.00 78.31 74 ASP A O 1
ATOM 619 N N . GLY A 1 75 ? -7.908 -1.576 15.395 1.00 75.31 75 GLY A N 1
ATOM 620 C CA . GLY A 1 75 ? -7.532 -2.821 16.063 1.00 75.31 75 GLY A CA 1
ATOM 621 C C . GLY A 1 75 ? -8.571 -3.936 15.881 1.00 75.31 75 GLY A C 1
ATOM 622 O O . GLY A 1 75 ? -9.329 -3.964 14.909 1.00 75.31 75 GLY A O 1
ATOM 623 N N . ASP A 1 76 ? -8.643 -4.846 16.853 1.00 74.56 76 ASP A N 1
ATOM 624 C CA . ASP A 1 76 ? -9.467 -6.065 16.783 1.00 74.56 76 ASP A CA 1
ATOM 625 C C . ASP A 1 76 ? -10.981 -5.811 16.683 1.00 74.56 76 ASP A C 1
ATOM 627 O O . ASP A 1 76 ? -11.749 -6.707 16.334 1.00 74.56 76 ASP A O 1
ATOM 631 N N . ARG A 1 77 ? -11.442 -4.593 16.997 1.00 70.69 77 ARG A N 1
ATOM 632 C CA . ARG A 1 77 ? -12.875 -4.258 17.062 1.00 70.69 77 ARG A CA 1
ATOM 633 C C . ARG A 1 77 ? -13.456 -3.767 15.741 1.00 70.69 77 ARG A C 1
ATOM 635 O O . ARG A 1 77 ? -14.676 -3.721 15.610 1.00 70.69 77 ARG A O 1
ATOM 642 N N . GLY A 1 78 ? -12.613 -3.399 14.780 1.00 74.19 78 GLY A N 1
ATOM 643 C CA . GLY A 1 78 ? -13.053 -2.767 13.538 1.00 74.19 78 GLY A CA 1
ATOM 644 C C . GLY A 1 78 ? -12.241 -3.202 12.332 1.00 74.19 78 GLY A C 1
ATOM 645 O O . GLY A 1 78 ? -11.974 -2.379 11.467 1.00 74.19 78 GLY A O 1
ATOM 646 N N . VAL A 1 79 ? -11.819 -4.468 12.273 1.00 78.94 79 VAL A N 1
ATOM 647 C CA . VAL A 1 79 ? -11.002 -4.991 11.169 1.00 78.94 79 VAL A CA 1
ATOM 648 C C . VAL A 1 79 ? -11.740 -4.843 9.836 1.00 78.94 79 VAL A C 1
ATOM 650 O O . VAL A 1 79 ? -12.835 -5.386 9.653 1.00 78.94 79 VAL A O 1
ATOM 653 N N . ALA A 1 80 ? -11.138 -4.127 8.884 1.00 82.44 80 ALA A N 1
ATOM 654 C CA . ALA A 1 80 ? -11.722 -3.992 7.554 1.00 82.44 80 ALA A CA 1
ATOM 655 C C . ALA A 1 80 ? -11.583 -5.314 6.783 1.00 82.44 80 ALA A C 1
ATOM 657 O O . ALA A 1 80 ? -10.482 -5.826 6.597 1.00 82.44 80 ALA A O 1
ATOM 658 N N . LYS A 1 81 ? -12.711 -5.867 6.323 1.00 81.38 81 LYS A N 1
ATOM 659 C CA . LYS A 1 81 ? -12.751 -7.144 5.581 1.00 81.38 81 LYS A CA 1
ATOM 660 C C . LYS A 1 81 ? -12.498 -6.990 4.083 1.00 81.38 81 LYS A C 1
ATOM 662 O O . LYS A 1 81 ? -12.238 -7.978 3.405 1.00 81.38 81 LYS A O 1
ATOM 667 N N . VAL A 1 82 ? -12.626 -5.771 3.568 1.00 84.31 82 VAL A N 1
ATOM 668 C CA . VAL A 1 82 ? -12.510 -5.456 2.145 1.00 84.31 82 VAL A CA 1
ATOM 669 C C . VAL A 1 82 ? -11.524 -4.311 1.997 1.00 84.31 82 VAL A C 1
ATOM 671 O O . VAL A 1 82 ? -11.686 -3.276 2.639 1.00 84.31 82 VAL A O 1
ATOM 674 N N . LEU A 1 83 ? -10.505 -4.511 1.164 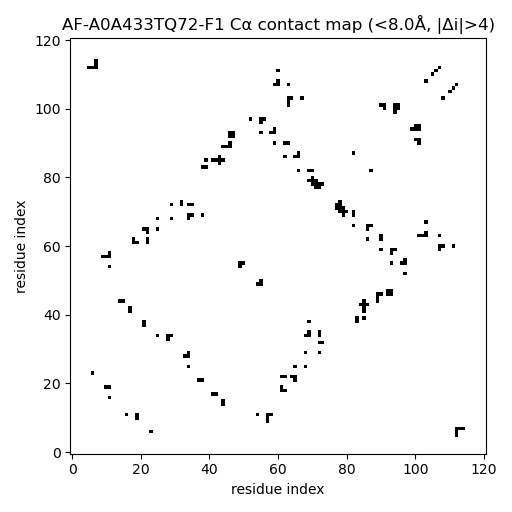1.00 86.81 83 LEU A N 1
ATOM 675 C CA . LEU A 1 83 ? -9.541 -3.477 0.809 1.00 86.81 83 LEU A CA 1
ATOM 676 C C . LEU A 1 83 ? -10.0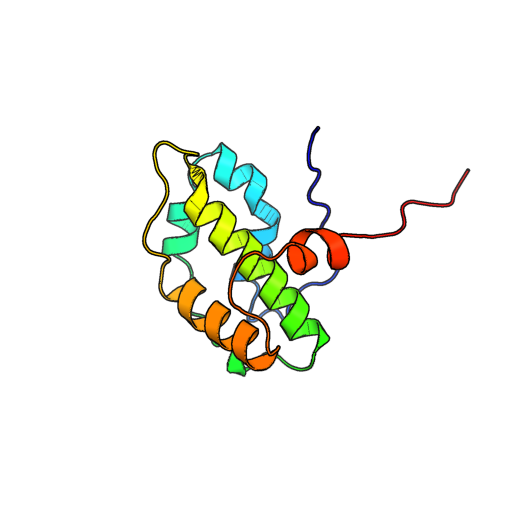41 -2.715 -0.434 1.00 86.81 83 LEU A C 1
ATOM 678 O O . LEU A 1 83 ? -10.511 -3.361 -1.376 1.00 86.81 83 LEU A O 1
ATOM 682 N N . PRO A 1 84 ? -9.932 -1.376 -0.480 1.0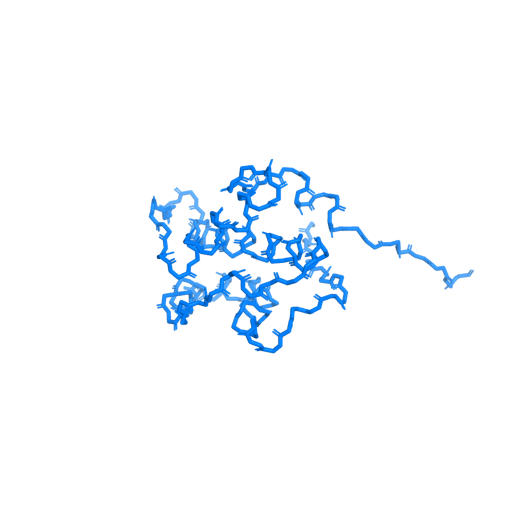0 91.38 84 PRO A N 1
ATOM 683 C CA . PRO A 1 84 ? -10.310 -0.591 -1.648 1.00 91.38 84 PRO A CA 1
ATOM 684 C C . PRO A 1 84 ? -9.525 -0.997 -2.896 1.00 91.38 84 PRO A C 1
ATOM 686 O O . PRO A 1 84 ? -8.333 -1.311 -2.830 1.00 91.38 84 PRO A O 1
ATOM 689 N N . GLN A 1 85 ? -10.186 -0.945 -4.054 1.00 90.94 85 GLN A N 1
ATOM 690 C CA . GLN A 1 85 ? -9.593 -1.348 -5.334 1.00 90.94 85 GLN A CA 1
ATOM 69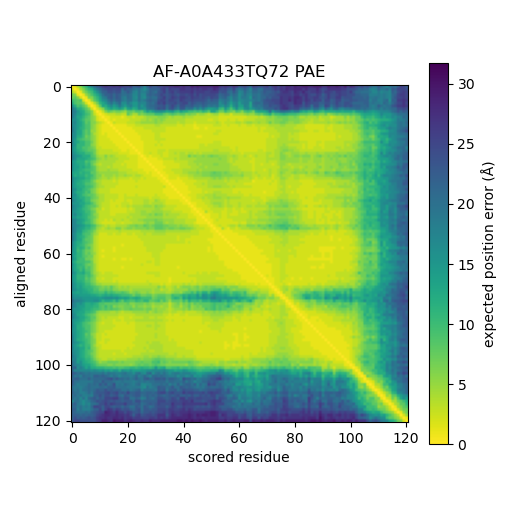1 C C . GLN A 1 85 ? -8.349 -0.524 -5.697 1.00 90.94 85 GLN A C 1
ATOM 693 O O . GLN A 1 85 ? -7.407 -1.082 -6.258 1.00 90.94 85 GLN A O 1
ATOM 698 N N . CYS A 1 86 ? -8.306 0.755 -5.300 1.00 92.12 86 CYS A N 1
ATOM 699 C CA . CYS A 1 86 ? -7.168 1.654 -5.513 1.00 92.12 86 CYS A CA 1
ATOM 700 C C . CYS A 1 86 ? -5.856 1.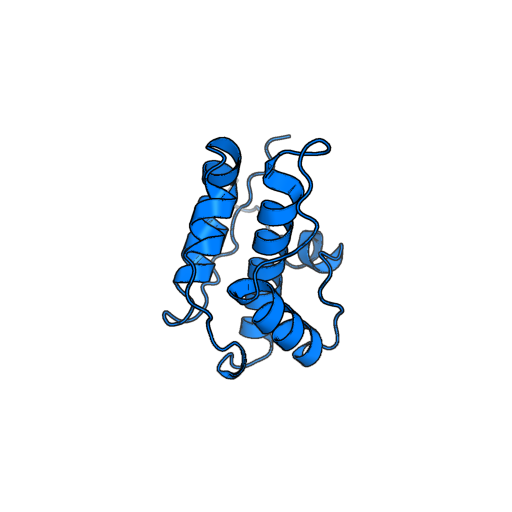152 -4.882 1.00 92.12 86 CYS A C 1
ATOM 702 O O . CYS A 1 86 ? -4.787 1.531 -5.352 1.00 92.12 86 CYS A O 1
ATOM 704 N N . ILE A 1 87 ? -5.924 0.275 -3.871 1.00 92.25 87 ILE A N 1
ATOM 705 C CA . ILE A 1 87 ? -4.762 -0.396 -3.271 1.00 92.25 87 ILE A CA 1
ATOM 706 C C . ILE A 1 87 ? -4.716 -1.873 -3.665 1.00 92.25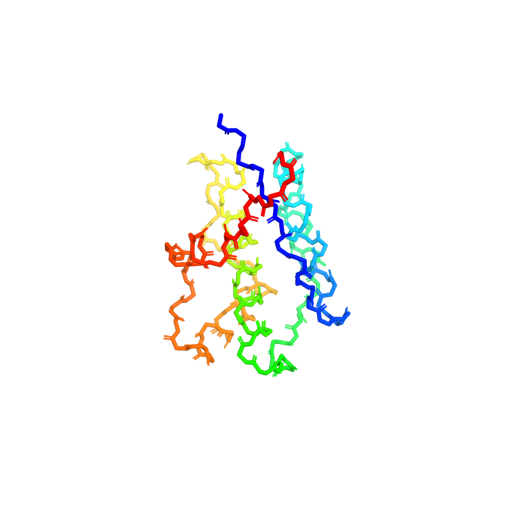 87 ILE A C 1
ATOM 708 O O . ILE A 1 87 ? -3.653 -2.379 -4.018 1.00 92.25 87 ILE A O 1
ATOM 712 N N . ALA A 1 88 ? -5.852 -2.575 -3.628 1.00 89.94 88 ALA A N 1
ATOM 713 C CA . ALA A 1 88 ? -5.896 -4.019 -3.850 1.00 89.94 88 ALA A CA 1
ATOM 714 C C . ALA A 1 88 ? -5.387 -4.421 -5.243 1.00 89.94 88 ALA A C 1
ATOM 716 O O . ALA A 1 88 ? -4.591 -5.351 -5.361 1.00 89.94 88 ALA A O 1
ATOM 717 N N . VAL A 1 89 ? -5.803 -3.703 -6.291 1.00 92.38 89 VAL A N 1
ATOM 718 C CA . VAL A 1 89 ? -5.394 -3.985 -7.676 1.00 92.38 89 VAL A CA 1
ATOM 719 C C . VAL A 1 89 ? -3.885 -3.793 -7.875 1.00 92.38 89 VAL A C 1
ATOM 721 O O . VAL A 1 89 ? -3.227 -4.764 -8.258 1.00 92.38 89 VAL A O 1
ATOM 724 N N . PRO A 1 90 ? -3.296 -2.610 -7.596 1.00 93.44 90 PRO A N 1
ATOM 725 C CA . PRO A 1 90 ? -1.860 -2.423 -7.774 1.00 93.44 90 PRO A CA 1
ATOM 726 C C . PRO A 1 90 ? -1.039 -3.329 -6.854 1.00 93.44 90 PRO A C 1
ATOM 728 O O . PRO A 1 90 ? 0.023 -3.795 -7.259 1.00 93.44 90 PRO A O 1
ATOM 731 N N . TYR A 1 91 ? -1.527 -3.640 -5.649 1.00 91.88 91 TYR A N 1
ATOM 732 C CA . TYR A 1 91 ? -0.814 -4.534 -4.741 1.00 91.88 91 TYR A CA 1
ATOM 733 C C . TYR A 1 91 ? -0.713 -5.954 -5.298 1.00 91.88 91 TYR A C 1
ATOM 735 O O . TYR A 1 91 ? 0.393 -6.483 -5.400 1.00 91.88 91 TYR A O 1
ATOM 743 N N . CYS A 1 92 ? -1.824 -6.527 -5.768 1.00 90.25 92 CYS A N 1
ATOM 744 C CA . CYS A 1 92 ? -1.814 -7.829 -6.435 1.00 90.25 92 CYS A CA 1
ATOM 745 C C . CYS A 1 92 ? -0.891 -7.843 -7.662 1.00 90.25 92 CYS A C 1
ATOM 747 O O . CYS A 1 92 ? -0.105 -8.775 -7.816 1.00 90.25 92 CYS A O 1
ATOM 749 N N . GLN A 1 93 ? -0.926 -6.794 -8.490 1.00 92.19 93 GLN A N 1
ATOM 750 C CA . GLN A 1 93 ? -0.072 -6.685 -9.679 1.00 92.19 93 GLN A CA 1
ATOM 751 C C . GLN A 1 93 ? 1.423 -6.647 -9.332 1.00 92.19 93 GLN A C 1
ATOM 753 O O . GLN A 1 93 ? 2.233 -7.324 -9.965 1.00 92.19 93 GLN A O 1
ATOM 758 N N . VAL A 1 94 ? 1.818 -5.854 -8.331 1.00 92.56 94 VAL A N 1
ATOM 759 C CA . VAL A 1 94 ? 3.222 -5.771 -7.897 1.00 92.56 94 VAL A CA 1
ATOM 760 C C . VAL A 1 94 ? 3.686 -7.099 -7.300 1.00 92.56 94 VAL A C 1
ATOM 762 O O . VAL A 1 94 ? 4.785 -7.559 -7.612 1.00 92.56 94 VAL A O 1
ATOM 765 N N . SER A 1 95 ? 2.851 -7.723 -6.471 1.00 89.75 95 SER A N 1
ATOM 766 C CA . SER A 1 95 ? 3.106 -9.028 -5.860 1.00 89.75 95 SER A CA 1
ATOM 767 C C . SER A 1 95 ? 3.297 -10.128 -6.909 1.00 89.75 95 SER A C 1
ATOM 769 O O . SER A 1 95 ? 4.298 -10.845 -6.867 1.00 89.75 95 SER A O 1
ATOM 771 N N . GLU A 1 96 ? 2.424 -10.189 -7.916 1.00 90.88 96 GLU A N 1
ATOM 772 C CA . GLU A 1 96 ? 2.545 -11.123 -9.040 1.00 90.88 96 GLU A CA 1
ATOM 773 C C . GLU A 1 96 ? 3.856 -10.919 -9.813 1.00 90.88 96 GLU A C 1
ATOM 775 O O . GLU A 1 96 ? 4.596 -11.874 -10.047 1.00 90.88 96 GLU A O 1
ATOM 780 N N . ARG A 1 97 ? 4.213 -9.666 -10.122 1.00 91.38 97 ARG A N 1
ATOM 781 C CA . ARG A 1 97 ? 5.470 -9.332 -10.818 1.00 91.38 97 ARG A CA 1
ATOM 782 C C . ARG A 1 97 ? 6.726 -9.688 -10.022 1.00 91.38 97 ARG A C 1
ATOM 784 O O . ARG A 1 97 ? 7.778 -9.901 -10.621 1.00 91.38 97 ARG A O 1
ATOM 791 N N . LEU A 1 98 ? 6.639 -9.712 -8.693 1.00 87.69 98 LEU A N 1
ATOM 792 C CA . LEU A 1 98 ? 7.728 -10.130 -7.808 1.00 87.69 98 LEU A CA 1
ATOM 793 C C . LEU A 1 98 ? 7.738 -11.643 -7.540 1.00 87.69 98 LEU A C 1
ATOM 795 O O . LEU A 1 98 ? 8.722 -12.138 -6.994 1.00 87.69 98 LEU A O 1
ATOM 799 N N . GLY A 1 99 ? 6.673 -12.370 -7.894 1.00 85.94 99 GLY A N 1
ATOM 800 C CA . GLY A 1 99 ? 6.504 -13.783 -7.545 1.00 85.94 99 GLY A CA 1
ATOM 801 C C . GLY A 1 99 ? 6.269 -14.016 -6.048 1.00 85.94 99 GLY A C 1
ATOM 802 O O . GLY A 1 99 ? 6.633 -15.065 -5.519 1.00 85.94 99 GLY A O 1
ATOM 803 N N . ILE A 1 100 ? 5.703 -13.032 -5.346 1.00 84.38 100 ILE A N 1
ATOM 804 C CA . ILE A 1 100 ? 5.476 -13.047 -3.894 1.00 84.38 100 ILE A CA 1
ATOM 805 C C . ILE A 1 100 ? 3.970 -12.873 -3.648 1.00 84.38 100 ILE A C 1
ATOM 807 O O . ILE A 1 100 ? 3.342 -12.102 -4.364 1.00 84.38 100 ILE A O 1
ATOM 811 N N . PRO A 1 101 ? 3.347 -13.543 -2.662 1.00 79.81 101 PRO A N 1
ATOM 812 C CA . PRO A 1 101 ? 1.929 -13.329 -2.374 1.00 79.81 101 PRO A CA 1
ATOM 813 C C . PRO A 1 101 ? 1.648 -11.903 -1.848 1.00 79.81 101 PRO A C 1
ATOM 815 O O . PRO A 1 101 ? 2.464 -11.383 -1.082 1.00 79.81 101 PRO A O 1
ATOM 818 N N . PRO A 1 102 ? 0.479 -11.300 -2.168 1.00 74.44 102 PRO A N 1
ATOM 819 C CA . PRO A 1 102 ? 0.041 -9.982 -1.685 1.00 74.44 102 PRO A CA 1
ATOM 820 C C . PRO A 1 102 ? -0.441 -10.041 -0.230 1.00 74.44 102 PRO A C 1
ATOM 822 O O . PRO A 1 102 ? -1.571 -9.702 0.116 1.00 74.44 102 PRO A O 1
ATOM 825 N N . VAL A 1 103 ? 0.431 -10.514 0.649 1.00 65.56 103 VAL A N 1
ATOM 826 C CA . VAL A 1 103 ? 0.215 -10.592 2.092 1.00 65.56 103 VAL A CA 1
ATOM 827 C C . VAL A 1 103 ? 1.359 -9.835 2.742 1.00 65.56 103 VAL A C 1
ATOM 829 O O . VAL A 1 103 ? 2.498 -9.937 2.284 1.00 65.56 103 VAL A O 1
ATOM 832 N N . LEU A 1 104 ? 1.068 -9.077 3.804 1.00 58.41 104 LEU A N 1
ATOM 833 C CA . LEU A 1 104 ? 2.115 -8.511 4.650 1.00 58.41 104 LEU A CA 1
ATOM 834 C C . LEU A 1 104 ? 2.933 -9.678 5.216 1.00 58.41 104 LEU A C 1
ATOM 836 O O . LEU A 1 104 ? 2.534 -10.347 6.167 1.00 58.41 104 LEU A O 1
ATOM 840 N N . ASN A 1 105 ? 4.045 -9.977 4.561 1.00 50.50 105 ASN A N 1
ATOM 841 C CA . ASN A 1 105 ? 4.884 -11.109 4.893 1.00 50.50 105 ASN A CA 1
ATOM 842 C C . ASN A 1 105 ? 6.060 -10.629 5.751 1.00 50.50 105 ASN A C 1
ATOM 844 O O . ASN A 1 105 ? 6.555 -9.510 5.611 1.00 50.50 105 ASN A O 1
ATOM 848 N N . HIS A 1 106 ? 6.511 -11.494 6.659 1.00 42.72 106 HIS A N 1
ATOM 849 C CA . HIS A 1 106 ? 7.650 -11.239 7.543 1.00 42.72 106 HIS A CA 1
ATOM 850 C C . HIS A 1 106 ? 8.901 -10.686 6.804 1.00 42.72 106 HIS A C 1
ATOM 852 O O . HIS A 1 106 ? 9.536 -9.775 7.334 1.00 42.72 106 HIS A O 1
ATOM 858 N N . PRO A 1 107 ? 9.240 -11.116 5.565 1.00 45.97 107 PRO A N 1
ATOM 859 C CA . PRO A 1 107 ? 10.300 -10.498 4.760 1.00 45.97 107 PRO A CA 1
ATOM 860 C C . PRO A 1 107 ? 10.101 -9.005 4.462 1.00 45.97 107 PRO A C 1
ATOM 862 O O . PRO A 1 107 ? 11.060 -8.242 4.558 1.00 45.97 107 PRO A O 1
ATOM 865 N N . SER A 1 108 ? 8.881 -8.570 4.134 1.00 49.25 108 SER A N 1
ATOM 866 C CA . SER A 1 108 ? 8.592 -7.157 3.839 1.00 49.25 108 SER A CA 1
ATOM 867 C C . SER A 1 108 ? 8.770 -6.278 5.078 1.00 49.25 108 SER A C 1
ATOM 869 O O . SER A 1 108 ? 9.278 -5.169 4.973 1.00 49.25 108 SER A O 1
ATOM 871 N N . LEU A 1 109 ? 8.432 -6.790 6.265 1.00 51.84 109 LEU A N 1
ATOM 872 C CA . LEU A 1 109 ? 8.588 -6.057 7.525 1.00 51.84 109 LEU A CA 1
ATOM 873 C C . LEU A 1 109 ? 10.018 -6.053 8.076 1.00 51.84 109 LEU A C 1
ATOM 875 O O . LEU A 1 109 ? 10.406 -5.080 8.714 1.00 51.84 109 LEU A O 1
ATOM 879 N N . VAL A 1 110 ? 10.776 -7.138 7.886 1.00 44.00 110 VAL A N 1
ATOM 880 C CA . VAL A 1 110 ? 12.053 -7.364 8.593 1.00 44.00 110 VAL A CA 1
ATOM 881 C C . VAL A 1 110 ? 13.273 -7.226 7.677 1.00 44.00 110 VAL A C 1
ATOM 883 O O . VAL 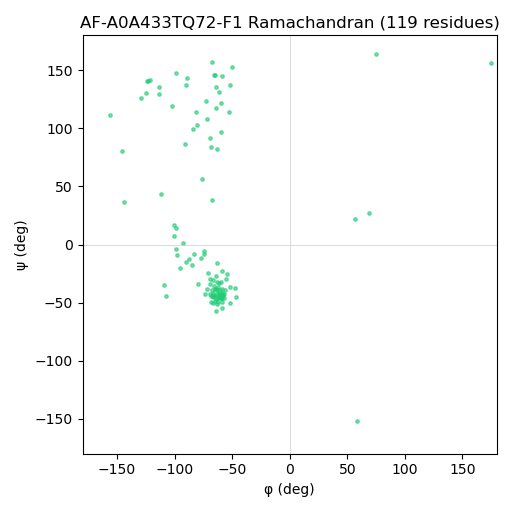A 1 110 ? 14.300 -6.718 8.112 1.00 44.00 110 VAL A O 1
ATOM 886 N N . LEU A 1 111 ? 13.187 -7.628 6.402 1.00 44.44 111 LEU A N 1
ATOM 887 C CA . LEU A 1 111 ? 14.340 -7.634 5.484 1.00 44.44 111 LEU A CA 1
ATOM 888 C C . LEU A 1 111 ? 14.449 -6.376 4.612 1.00 44.44 111 LEU A C 1
ATOM 890 O O . LEU A 1 111 ? 15.530 -6.093 4.104 1.00 44.44 111 LEU A O 1
ATOM 894 N N . ALA A 1 112 ? 13.361 -5.622 4.433 1.00 45.50 112 ALA A N 1
ATOM 895 C CA . ALA A 1 112 ? 13.378 -4.337 3.720 1.00 45.50 112 ALA A CA 1
ATOM 896 C C . ALA A 1 112 ? 13.466 -3.122 4.663 1.00 45.50 112 ALA A C 1
ATOM 898 O O . ALA A 1 112 ? 13.661 -2.000 4.204 1.00 45.50 112 ALA A O 1
ATOM 899 N N . ASN A 1 113 ? 13.336 -3.350 5.972 1.00 39.28 113 ASN A N 1
ATOM 900 C CA . ASN A 1 113 ? 13.288 -2.321 7.007 1.00 39.28 113 ASN A CA 1
ATOM 901 C C . ASN A 1 113 ? 14.536 -2.364 7.904 1.00 39.28 113 ASN A C 1
ATOM 903 O O . ASN A 1 113 ? 14.436 -2.325 9.129 1.00 39.28 113 ASN A O 1
ATOM 907 N N . TRP A 1 114 ? 15.718 -2.514 7.304 1.00 44.41 114 TRP A N 1
ATOM 908 C CA . TRP A 1 114 ? 16.980 -2.371 8.022 1.00 44.41 114 TRP A CA 1
ATOM 909 C C . TRP A 1 114 ? 17.851 -1.330 7.322 1.00 44.41 114 TRP A C 1
ATOM 911 O O . TRP A 1 114 ? 18.057 -1.361 6.110 1.00 44.41 114 TRP A O 1
ATOM 921 N N . ALA A 1 115 ? 18.356 -0.395 8.113 1.00 44.88 115 ALA A N 1
ATOM 922 C CA . ALA A 1 115 ? 19.512 0.419 7.793 1.00 44.88 115 ALA A CA 1
ATOM 923 C C . ALA A 1 115 ? 20.514 0.193 8.927 1.00 44.88 115 ALA A C 1
ATOM 925 O O . ALA A 1 115 ? 20.115 0.059 10.087 1.00 44.88 115 ALA A O 1
ATOM 926 N N . LEU A 1 116 ? 21.801 0.098 8.594 1.00 44.34 116 LEU A N 1
ATOM 927 C CA . LEU A 1 116 ? 22.851 0.013 9.602 1.00 44.34 116 LEU A CA 1
ATOM 928 C C . LEU A 1 116 ? 22.849 1.331 10.392 1.00 44.34 116 LEU A C 1
ATOM 930 O O . LEU A 1 116 ? 23.060 2.395 9.815 1.00 44.34 116 LEU A O 1
ATOM 934 N N . VAL A 1 117 ? 22.579 1.268 11.693 1.00 52.22 117 VAL A N 1
ATOM 935 C CA . VAL A 1 117 ? 22.783 2.403 12.598 1.00 52.22 117 VAL A CA 1
ATOM 936 C C . VAL A 1 117 ? 24.198 2.275 13.153 1.00 52.22 117 VAL A C 1
ATOM 938 O O . VAL A 1 117 ? 24.366 1.608 14.164 1.00 52.22 117 VAL A O 1
ATOM 941 N N . ASP A 1 118 ? 25.197 2.805 12.441 1.00 56.12 118 ASP A N 1
ATOM 942 C CA . ASP A 1 118 ? 26.466 3.347 12.982 1.00 56.12 118 ASP A CA 1
ATOM 943 C C . ASP A 1 118 ? 27.408 3.754 11.825 1.00 56.12 118 ASP A C 1
ATOM 945 O O . ASP A 1 118 ? 27.247 3.258 10.712 1.00 56.12 118 ASP A O 1
ATOM 949 N N . SER A 1 119 ? 28.383 4.661 11.957 1.00 47.12 119 SER A N 1
ATOM 950 C CA . SER A 1 119 ? 29.345 4.802 13.058 1.00 47.12 119 SER A CA 1
ATOM 951 C C . SER A 1 119 ? 29.904 6.229 13.163 1.00 47.12 119 SER A C 1
ATOM 953 O O . SER A 1 119 ? 30.678 6.637 12.299 1.00 47.12 119 SER A O 1
ATOM 955 N N . ASP A 1 120 ? 29.572 6.972 14.216 1.00 44.50 120 ASP A N 1
ATOM 956 C CA . ASP A 1 120 ? 30.421 8.094 14.648 1.00 44.50 120 ASP A CA 1
ATOM 957 C C . ASP A 1 120 ? 30.368 8.201 16.177 1.00 44.50 120 ASP A C 1
ATOM 959 O O . ASP A 1 120 ? 29.598 8.955 16.781 1.00 44.50 120 ASP A O 1
ATOM 963 N N . ARG A 1 121 ? 31.165 7.335 16.801 1.00 44.75 121 ARG A N 1
ATOM 964 C CA . ARG A 1 121 ? 31.598 7.425 18.187 1.00 44.75 121 ARG A CA 1
ATOM 965 C C . ARG A 1 121 ? 33.102 7.211 18.228 1.00 44.75 121 ARG A C 1
ATOM 967 O O . ARG A 1 121 ? 33.570 6.309 17.500 1.00 44.75 121 ARG A O 1
#

pLDDT: mean 77.88, std 18.56, range [25.78, 93.69]

Solvent-accessible surface area (backbone atoms only — not comparable to full-atom values): 7499 Å² total; per-residue (Å²): 138,81,83,75,83,70,76,69,97,75,76,68,64,75,92,42,40,72,54,54,53,51,50,75,42,39,73,62,28,38,74,70,66,44,41,58,61,58,59,70,70,46,72,72,62,75,54,81,78,60,63,63,72,68,47,40,52,51,49,45,42,41,45,36,52,46,52,47,51,49,27,45,52,60,41,95,84,50,60,50,92,71,75,59,63,50,52,48,52,34,37,44,52,39,17,58,76,69,75,43,76,80,55,83,41,70,59,56,65,58,72,71,62,70,74,85,90,76,87,92,129

Foldseek 3Di:
DPPPQDPDPDDAPPLCVLLVVLLVCLVVCLVVVCLLVSQVPDDQGDLVPQDDPVSLLVLLLSLQSSQCSNQQSVHPPRGDPDDDCSSPVSLCVSCVVNVHDSHSDPCSVPVNRDDDPDDDD

Nearest PDB structures (foldseek):
  6cxu-assembly2_B  TM=9.172E-01  e=3.851E-07  Homo sapiens
  6dpq-assembly2_B  TM=9.406E-01  e=5.686E-07  Homo sapiens
  6dpr-assembly1_A  TM=9.523E-01  e=6.012E-07  Homo sapiens
  6mq6-assembly2_B  TM=9.400E-01  e=6.719E-07  Homo sapiens
  6e42-assembly4_D  TM=9.400E-01  e=2.556E-06  Homo sapiens

Secondary structure (DSSP, 8-state):
--------S----GGGHHHHHHHHTHHHHHHTT-HHHHHHT-----GGG--HHHHHHHHHHHHHHHHHHHHHTTGGGS--SS--HHHHHHHHHHHHHHTS-SS--HHHHHTSS--------

InterPro domains:
  IPR000898 Indoleamine 2,3-dioxygenase [PF01231] (11-119)
  IPR000898 Indoleamine 2,3-dioxygenase [PTHR28657] (9-120)
  IPR037217 Tryptophan/Indoleamine 2,3-dioxygenase-like [SSF140959] (10-120)

Organism: Elysia chlorotica (NCBI:txid188477)